Protein AF-A0A925F935-F1 (afdb_monomer_lite)

Sequence (67 aa):
MNLKKIPPAPSAFADPLLIKSLLSYSTQLEPEREILYRDRIRFIYFELKKRVAGLANVFKILGLNGG

Structure (mmCIF, N/CA/C/O backbone):
data_AF-A0A925F935-F1
#
_entry.id   AF-A0A925F935-F1
#
loop_
_atom_site.group_PDB
_atom_site.id
_atom_site.type_symbol
_atom_site.label_atom_id
_atom_site.label_alt_id
_atom_site.label_comp_id
_atom_site.label_asym_id
_atom_site.label_entity_id
_atom_site.label_seq_id
_atom_site.pdbx_PDB_ins_code
_atom_site.Cartn_x
_atom_site.Cartn_y
_atom_site.Cartn_z
_atom_site.occupancy
_atom_site.B_iso_or_equiv
_atom_site.auth_seq_id
_atom_site.auth_comp_id
_atom_site.auth_asym_id
_atom_site.auth_atom_id
_atom_site.pdbx_PDB_model_num
ATOM 1 N N . MET A 1 1 ? -2.581 17.289 -36.426 1.00 47.47 1 MET A N 1
ATOM 2 C CA . MET A 1 1 ? -3.168 17.828 -35.178 1.00 47.47 1 MET A CA 1
ATOM 3 C C . MET A 1 1 ? -2.041 18.442 -34.356 1.00 47.47 1 MET A C 1
ATOM 5 O O . MET A 1 1 ? -1.134 17.716 -33.977 1.00 47.47 1 MET A O 1
ATOM 9 N N . ASN A 1 2 ? -2.021 19.768 -34.188 1.00 58.59 2 ASN A N 1
ATOM 10 C CA . ASN A 1 2 ? -0.932 20.484 -33.508 1.00 58.59 2 ASN A CA 1
ATOM 11 C C . ASN A 1 2 ? -1.249 20.573 -32.003 1.00 58.59 2 ASN A C 1
ATOM 13 O O . ASN A 1 2 ? -2.159 21.297 -31.609 1.00 58.59 2 ASN A O 1
ATOM 17 N N . LEU A 1 3 ? -0.552 19.790 -31.174 1.00 63.69 3 LEU A N 1
ATOM 18 C CA . LEU A 1 3 ? -0.748 19.751 -29.721 1.00 63.69 3 LEU A CA 1
ATOM 19 C C . LEU A 1 3 ? 0.207 20.739 -29.042 1.00 63.69 3 LEU A C 1
ATOM 21 O O . LEU A 1 3 ? 1.424 20.555 -29.066 1.00 63.69 3 LEU A O 1
ATOM 25 N N . LYS A 1 4 ? -0.341 21.783 -28.415 1.00 78.06 4 LYS A N 1
ATOM 26 C CA . LYS A 1 4 ? 0.436 22.772 -27.658 1.00 78.06 4 LYS A CA 1
ATOM 27 C C . LYS A 1 4 ? 0.797 22.181 -26.288 1.00 78.06 4 LYS A C 1
ATOM 29 O O . LYS A 1 4 ? -0.076 22.024 -25.440 1.00 78.06 4 LYS A O 1
ATOM 34 N N . LYS A 1 5 ? 2.067 21.814 -26.078 1.00 75.75 5 LYS A N 1
ATOM 35 C CA . LYS A 1 5 ? 2.558 21.314 -24.780 1.00 75.75 5 LYS A CA 1
ATOM 36 C C . LYS A 1 5 ? 2.741 22.482 -23.806 1.00 75.75 5 LYS A C 1
ATOM 38 O O . LYS A 1 5 ? 3.425 23.448 -24.130 1.00 75.75 5 LYS A O 1
ATOM 43 N N . ILE A 1 6 ? 2.121 22.385 -22.633 1.00 87.38 6 ILE A N 1
ATOM 44 C CA . ILE A 1 6 ? 2.232 23.356 -21.534 1.00 87.38 6 ILE A CA 1
ATOM 45 C C . ILE A 1 6 ? 3.290 22.829 -20.548 1.00 87.38 6 ILE A C 1
ATOM 47 O O . ILE A 1 6 ? 3.316 21.616 -20.314 1.00 87.38 6 ILE A O 1
ATOM 51 N N . PRO A 1 7 ? 4.172 23.681 -19.992 1.00 84.94 7 PRO A N 1
ATOM 52 C CA . PRO A 1 7 ? 5.142 23.246 -18.991 1.00 84.94 7 PRO A CA 1
ATOM 53 C C . PRO A 1 7 ? 4.446 22.761 -17.702 1.00 84.94 7 PRO A C 1
ATOM 55 O O . PRO A 1 7 ? 3.407 23.312 -17.327 1.00 84.94 7 PRO A O 1
ATOM 58 N N . PRO A 1 8 ? 4.993 21.739 -17.018 1.00 79.19 8 PRO A N 1
ATOM 59 C CA . PRO A 1 8 ? 4.458 21.260 -15.745 1.00 79.19 8 PRO A CA 1
ATOM 60 C C . PRO A 1 8 ? 4.573 22.333 -14.650 1.00 79.19 8 PRO A C 1
ATOM 62 O O . PRO A 1 8 ? 5.460 23.185 -14.687 1.00 79.19 8 PRO A O 1
ATOM 65 N N . ALA A 1 9 ? 3.673 22.290 -13.663 1.00 87.88 9 ALA A N 1
ATOM 66 C CA . ALA A 1 9 ? 3.732 23.188 -12.512 1.00 87.88 9 ALA A CA 1
ATOM 67 C C . ALA A 1 9 ? 5.027 22.961 -11.697 1.00 87.88 9 ALA A C 1
ATOM 69 O O . ALA A 1 9 ? 5.486 21.822 -11.622 1.00 87.88 9 ALA A O 1
ATOM 70 N N . PRO A 1 10 ? 5.587 23.985 -11.022 1.00 85.12 10 PRO A N 1
ATOM 71 C CA . PRO A 1 10 ? 6.814 23.835 -10.228 1.00 85.12 10 PRO A CA 1
ATOM 72 C C . PRO A 1 10 ? 6.728 22.779 -9.115 1.00 85.12 10 PRO A C 1
ATOM 74 O O . PRO A 1 10 ? 7.736 22.196 -8.738 1.00 85.12 10 PRO A O 1
ATOM 77 N N . SER A 1 11 ? 5.525 22.528 -8.593 1.00 82.06 11 SER A N 1
ATOM 78 C CA . SER A 1 11 ? 5.241 21.512 -7.573 1.00 82.06 11 SER A CA 1
ATOM 79 C C . SER A 1 11 ? 4.788 20.168 -8.152 1.00 82.06 11 SER A C 1
ATOM 81 O O . SER A 1 11 ? 4.403 19.273 -7.398 1.00 82.06 11 SER A O 1
ATOM 83 N N . ALA A 1 12 ? 4.776 20.018 -9.479 1.00 78.62 12 ALA A N 1
ATOM 84 C CA . ALA A 1 12 ? 4.374 18.772 -10.109 1.00 78.62 12 ALA A CA 1
ATOM 85 C C . ALA A 1 12 ? 5.404 17.681 -9.796 1.00 78.62 12 ALA A C 1
ATOM 87 O O . ALA A 1 12 ? 6.601 17.842 -10.026 1.00 78.62 12 ALA A O 1
ATOM 88 N N . PHE A 1 13 ? 4.917 16.557 -9.277 1.00 72.62 13 PHE A N 1
ATOM 89 C CA . PHE A 1 13 ? 5.740 15.392 -8.991 1.00 72.62 13 PHE A CA 1
ATOM 90 C C . PHE A 1 13 ? 6.303 14.836 -10.308 1.00 72.62 13 PHE A C 1
ATOM 92 O O . PHE A 1 13 ? 5.539 14.462 -11.198 1.00 72.62 13 PHE A O 1
ATOM 99 N N . ALA A 1 14 ? 7.630 14.860 -10.454 1.00 67.19 14 ALA A N 1
ATOM 100 C CA . ALA A 1 14 ? 8.306 14.577 -11.721 1.00 67.19 14 ALA A CA 1
ATOM 101 C C . ALA A 1 14 ? 8.391 13.080 -12.042 1.00 67.19 14 ALA A C 1
ATOM 103 O O . ALA A 1 14 ? 8.447 12.702 -13.213 1.00 67.19 14 ALA A O 1
ATOM 104 N N . ASP A 1 15 ? 8.389 12.230 -11.015 1.00 65.50 15 ASP A N 1
ATOM 105 C CA . ASP A 1 15 ? 8.483 10.793 -11.212 1.00 65.50 15 ASP A CA 1
ATOM 106 C C . ASP A 1 15 ? 7.151 10.233 -11.715 1.00 65.50 15 ASP A C 1
ATOM 108 O O . ASP A 1 15 ? 6.081 10.669 -11.268 1.00 65.50 15 ASP A O 1
ATOM 112 N N . PRO A 1 16 ? 7.176 9.234 -12.617 1.00 65.38 16 PRO A N 1
ATOM 113 C CA . PRO A 1 16 ? 5.960 8.555 -13.015 1.00 65.38 16 PRO A CA 1
ATOM 114 C C . PRO A 1 16 ? 5.320 8.004 -11.746 1.00 65.38 16 PRO A C 1
ATOM 116 O O . PRO A 1 16 ? 5.926 7.204 -11.030 1.00 65.38 16 PRO A O 1
ATOM 119 N N . LEU A 1 17 ? 4.102 8.464 -11.452 1.00 63.59 17 LEU A N 1
ATOM 120 C CA . LEU A 1 17 ? 3.273 7.948 -10.371 1.00 63.59 17 LEU A CA 1
ATOM 121 C C . LEU A 1 17 ? 2.914 6.498 -10.695 1.00 63.59 17 LEU A C 1
ATOM 123 O O . LEU A 1 17 ? 1.798 6.173 -11.100 1.00 63.59 17 LEU A O 1
ATOM 127 N N . LEU A 1 18 ? 3.879 5.600 -10.528 1.00 73.31 18 LEU A N 1
ATOM 128 C CA . LEU A 1 18 ? 3.611 4.187 -10.463 1.00 73.31 18 LEU A CA 1
ATOM 129 C C . LEU A 1 18 ? 2.671 4.032 -9.275 1.00 73.31 18 LEU A C 1
ATOM 131 O O . LEU A 1 18 ? 2.984 4.448 -8.160 1.00 73.31 18 LEU A O 1
ATOM 135 N N . ILE A 1 19 ? 1.512 3.425 -9.513 1.00 78.50 19 ILE A N 1
ATOM 136 C CA . ILE A 1 19 ? 0.512 3.116 -8.479 1.00 78.50 19 ILE A CA 1
ATOM 137 C C . ILE A 1 19 ? 1.181 2.451 -7.257 1.00 78.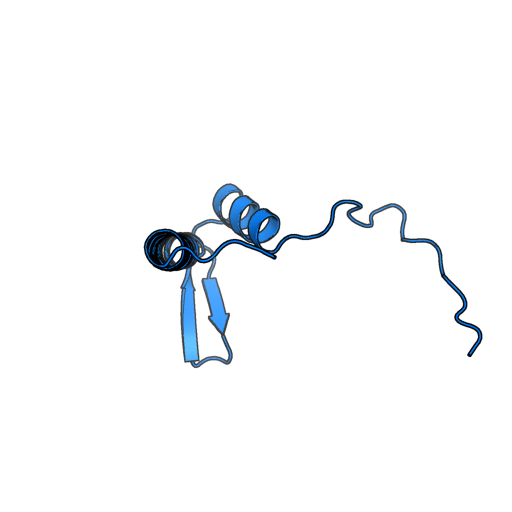50 19 ILE A C 1
ATOM 139 O O . ILE A 1 19 ? 0.776 2.661 -6.116 1.00 78.50 19 ILE A O 1
ATOM 143 N N . LYS A 1 20 ? 2.281 1.722 -7.490 1.00 79.62 20 LYS A N 1
ATOM 144 C CA . LYS A 1 20 ? 3.166 1.149 -6.472 1.00 79.62 20 LYS A CA 1
ATOM 145 C C . LYS A 1 20 ? 3.766 2.178 -5.502 1.00 79.62 20 LYS A C 1
ATOM 147 O O . LYS A 1 20 ? 3.789 1.914 -4.301 1.00 79.62 20 LYS A O 1
ATOM 152 N N . SER A 1 21 ? 4.259 3.313 -5.993 1.00 82.88 21 SER A N 1
ATOM 153 C CA . SER A 1 21 ? 4.840 4.378 -5.166 1.00 82.88 21 SER A CA 1
ATOM 154 C C . SER A 1 21 ? 3.769 5.029 -4.293 1.00 82.88 21 SER A C 1
ATOM 156 O O . SER A 1 21 ? 3.962 5.159 -3.086 1.00 82.88 21 SER A O 1
ATOM 158 N N . LEU A 1 22 ? 2.599 5.320 -4.872 1.00 83.31 22 LEU A N 1
ATOM 159 C CA . LEU A 1 22 ? 1.451 5.868 -4.141 1.00 83.31 22 LEU A CA 1
ATOM 160 C C . LEU A 1 22 ? 0.985 4.931 -3.016 1.00 83.31 22 LEU A C 1
ATOM 162 O O . LEU A 1 22 ? 0.818 5.369 -1.880 1.00 83.31 22 LEU A O 1
ATOM 166 N N . LEU A 1 23 ? 0.839 3.635 -3.308 1.00 86.19 23 LEU A N 1
ATOM 167 C CA . LEU A 1 23 ? 0.432 2.633 -2.316 1.00 86.19 23 LEU A CA 1
ATOM 168 C C . LEU A 1 23 ? 1.499 2.399 -1.234 1.00 86.19 23 LEU A C 1
ATOM 170 O O . LEU A 1 23 ? 1.180 2.059 -0.098 1.00 86.19 23 LEU A O 1
ATOM 174 N N . SER A 1 24 ? 2.781 2.551 -1.574 1.00 87.69 24 SER A N 1
ATOM 175 C CA . SER A 1 24 ? 3.862 2.405 -0.591 1.00 87.69 24 SER A CA 1
ATOM 176 C C . SER A 1 24 ? 3.849 3.568 0.396 1.00 87.69 24 SER A C 1
ATOM 178 O O . SER A 1 24 ? 3.882 3.338 1.607 1.00 87.69 24 SER A O 1
ATOM 180 N N . TYR A 1 25 ? 3.719 4.791 -0.122 1.00 89.38 25 TYR A N 1
ATOM 181 C CA . TYR A 1 25 ? 3.657 6.012 0.675 1.00 89.38 25 TYR A CA 1
ATOM 182 C C . TYR A 1 25 ? 2.411 6.070 1.565 1.00 89.38 25 TYR A C 1
ATOM 184 O O . TYR A 1 25 ? 2.507 6.447 2.733 1.00 89.38 25 TYR A O 1
ATOM 192 N N . SER A 1 26 ? 1.254 5.611 1.071 1.00 88.88 26 SER A N 1
ATOM 193 C CA . SER A 1 26 ? 0.020 5.595 1.866 1.00 88.88 26 SER A CA 1
ATOM 194 C C . SER A 1 26 ? 0.142 4.736 3.130 1.00 88.88 26 SER A C 1
ATOM 196 O O . SER A 1 26 ? -0.398 5.102 4.167 1.00 88.88 26 SER A O 1
ATOM 198 N N . THR A 1 27 ? 0.923 3.649 3.086 1.00 90.88 27 THR A N 1
ATOM 199 C CA . THR A 1 27 ? 1.211 2.836 4.282 1.00 90.88 27 THR A CA 1
ATOM 200 C C . THR A 1 27 ? 2.246 3.428 5.237 1.00 90.88 27 THR A C 1
ATOM 202 O O . THR A 1 27 ? 2.369 2.928 6.348 1.00 90.88 27 THR A O 1
ATOM 205 N N . GLN A 1 28 ? 3.002 4.449 4.822 1.00 92.62 28 GLN A N 1
ATOM 206 C CA . GLN A 1 28 ? 3.981 5.128 5.679 1.00 92.62 28 GLN A CA 1
ATOM 207 C C . GLN A 1 28 ? 3.369 6.312 6.423 1.00 92.62 28 GLN A C 1
ATOM 209 O O . GLN A 1 28 ? 3.693 6.518 7.585 1.00 92.62 28 GLN A O 1
ATOM 214 N N . LEU A 1 29 ? 2.505 7.080 5.756 1.00 92.00 29 LEU A N 1
ATOM 215 C CA . LEU A 1 29 ? 1.862 8.235 6.376 1.00 92.00 29 LEU A CA 1
ATOM 216 C C . LEU A 1 29 ? 0.622 7.857 7.186 1.00 92.00 29 LEU A C 1
ATOM 218 O O . LEU A 1 29 ? 0.523 8.201 8.353 1.00 92.00 29 LEU A O 1
ATOM 222 N N . GLU A 1 30 ? -0.335 7.180 6.548 1.00 92.81 30 GLU A N 1
ATOM 223 C CA . GLU A 1 30 ? -1.701 7.030 7.062 1.00 92.81 30 GLU A CA 1
ATOM 224 C C . GLU A 1 30 ? -2.200 5.592 6.852 1.00 92.81 30 GLU A C 1
ATOM 226 O O . GLU A 1 30 ? -3.142 5.350 6.092 1.00 92.81 30 GLU A O 1
ATOM 231 N N . PRO A 1 31 ? -1.558 4.592 7.475 1.00 91.94 31 PRO A N 1
ATOM 232 C CA . PRO A 1 31 ? -1.810 3.189 7.161 1.00 91.94 31 PRO A CA 1
ATOM 233 C C . PRO A 1 31 ? -3.229 2.696 7.493 1.00 91.94 31 PRO A C 1
ATOM 235 O O . PRO A 1 31 ? -3.727 1.774 6.839 1.00 91.94 31 PRO A O 1
ATOM 238 N N . GLU A 1 32 ? -3.872 3.300 8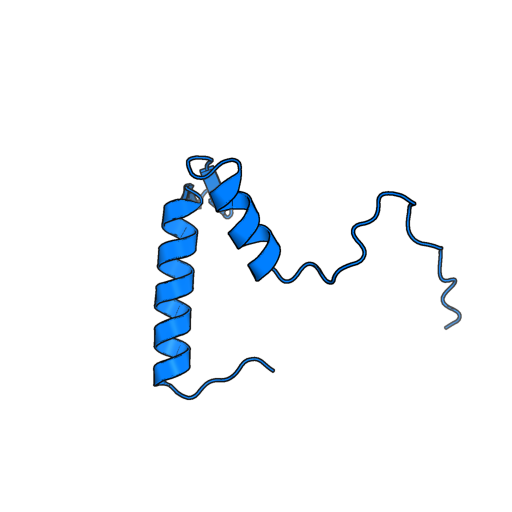.493 1.00 96.25 32 GLU A N 1
ATOM 239 C CA . GLU A 1 32 ? -5.226 2.956 8.953 1.00 96.25 32 GLU A CA 1
ATOM 240 C C . GLU A 1 32 ? -6.322 3.742 8.226 1.00 96.25 32 GLU A C 1
ATOM 242 O O . GLU A 1 32 ? -7.510 3.501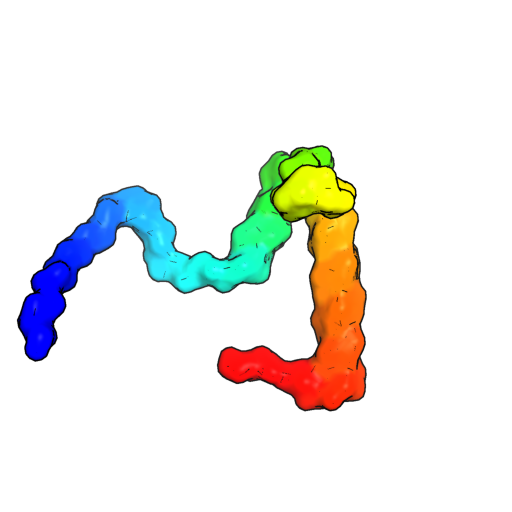 8.434 1.00 96.25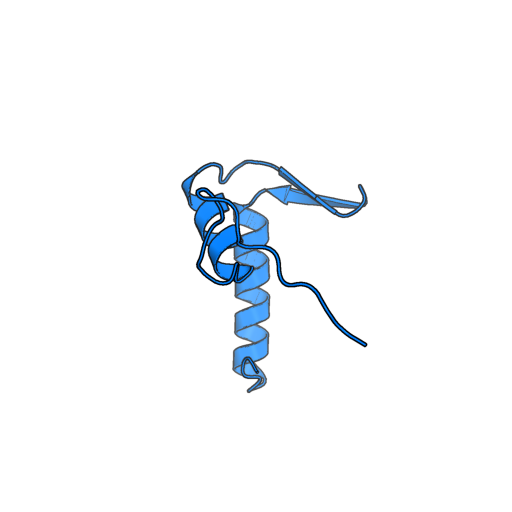 32 GLU A O 1
ATOM 247 N N . ARG A 1 33 ? -5.951 4.667 7.335 1.00 96.12 33 ARG A N 1
ATOM 248 C CA . A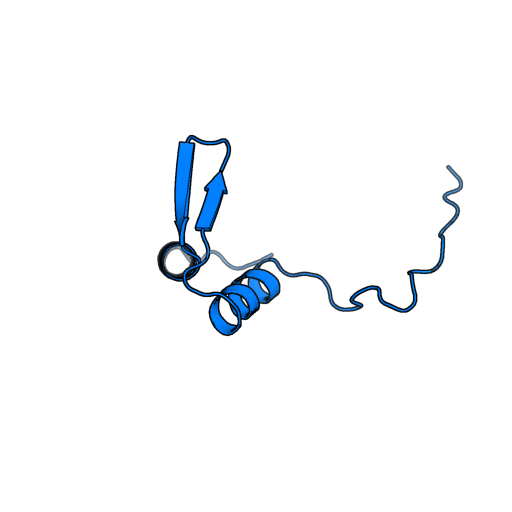RG A 1 33 ? -6.928 5.441 6.574 1.00 96.12 33 ARG A CA 1
ATOM 249 C C . ARG A 1 33 ? -7.687 4.552 5.593 1.00 96.12 33 ARG A C 1
ATOM 251 O O . ARG A 1 33 ? -7.107 3.704 4.911 1.00 96.12 33 ARG A O 1
ATOM 258 N N . GLU A 1 34 ? -8.993 4.791 5.507 1.00 95.50 34 GLU A N 1
ATOM 259 C CA . GLU A 1 34 ? -9.890 4.054 4.622 1.00 95.50 34 GLU A CA 1
ATOM 260 C C . GLU A 1 34 ? -9.718 4.457 3.148 1.00 95.50 34 GLU A C 1
ATOM 262 O O . GLU A 1 34 ? -9.573 5.632 2.800 1.00 95.50 34 GLU A O 1
ATOM 267 N N . ILE A 1 35 ? -9.807 3.461 2.270 1.00 93.69 35 ILE A N 1
ATOM 268 C CA . ILE A 1 35 ? -9.959 3.588 0.826 1.00 93.69 35 ILE A CA 1
ATOM 269 C C . ILE A 1 35 ? -11.232 2.855 0.399 1.00 93.69 35 ILE A C 1
ATOM 271 O O . ILE A 1 35 ? -11.461 1.698 0.763 1.00 93.69 35 ILE A O 1
ATOM 275 N N . LEU A 1 36 ? -12.074 3.546 -0.370 1.00 95.69 36 LEU A N 1
ATOM 276 C CA . LEU A 1 36 ? -13.378 3.054 -0.799 1.00 95.69 36 LEU A CA 1
ATOM 277 C C . LEU A 1 36 ? -13.442 2.959 -2.322 1.00 95.69 36 LEU A C 1
ATOM 279 O O . LEU A 1 36 ? -13.023 3.871 -3.035 1.00 95.69 36 LEU A O 1
ATOM 283 N N . TYR A 1 37 ? -14.025 1.873 -2.824 1.00 92.81 37 TYR A N 1
ATOM 284 C CA . TYR A 1 37 ? -14.365 1.725 -4.234 1.00 92.81 37 TYR A CA 1
ATOM 285 C C . TYR A 1 37 ? -15.880 1.691 -4.417 1.00 92.81 37 TYR A C 1
ATOM 287 O O . TYR A 1 37 ? -16.532 0.712 -4.040 1.00 92.81 37 TYR A O 1
ATOM 295 N N . ARG A 1 38 ? -16.416 2.753 -5.039 1.00 90.25 38 ARG A N 1
ATOM 296 C CA . ARG A 1 38 ? -17.827 2.894 -5.447 1.00 90.25 38 ARG A CA 1
ATOM 297 C C . ARG A 1 38 ? -18.810 2.451 -4.353 1.00 90.25 38 ARG A C 1
ATOM 299 O O . ARG A 1 38 ? -19.734 1.701 -4.645 1.00 90.25 38 ARG A O 1
ATOM 306 N N . ASP A 1 39 ? -18.530 2.806 -3.101 1.00 92.69 39 ASP A N 1
ATOM 307 C CA . ASP A 1 39 ? -19.312 2.437 -1.907 1.00 92.69 39 ASP A CA 1
ATOM 308 C C . ASP A 1 39 ? -19.614 0.937 -1.737 1.00 92.69 39 ASP A C 1
ATOM 310 O O . ASP A 1 39 ? -20.484 0.544 -0.967 1.00 92.69 39 ASP A O 1
ATOM 314 N N . ARG A 1 40 ? -18.890 0.072 -2.451 1.00 95.44 40 ARG A N 1
ATOM 315 C CA . ARG A 1 40 ? -19.076 -1.385 -2.428 1.00 95.44 40 ARG A CA 1
ATOM 316 C C . ARG A 1 40 ? -18.036 -2.071 -1.573 1.00 95.44 40 ARG A C 1
ATOM 318 O O . ARG A 1 40 ? -18.312 -3.087 -0.949 1.00 95.44 40 ARG A O 1
ATOM 325 N N . ILE A 1 41 ? -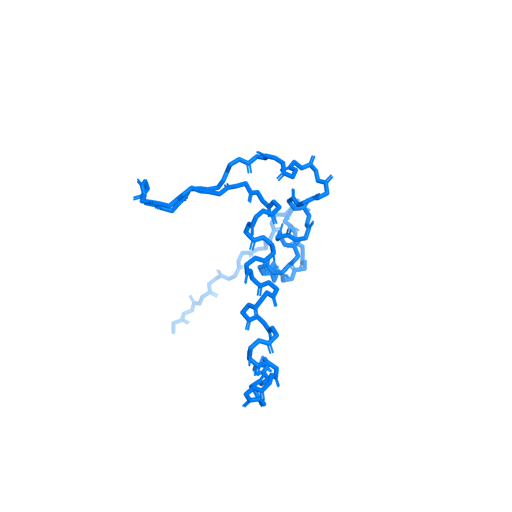16.814 -1.556 -1.623 1.00 95.25 41 ILE A N 1
ATOM 326 C CA . ILE A 1 41 ? -15.654 -2.177 -1.003 1.00 95.25 41 ILE A CA 1
ATOM 327 C C . ILE A 1 41 ? -14.920 -1.099 -0.229 1.00 95.25 41 ILE A C 1
ATOM 329 O O . ILE A 1 41 ? -14.667 -0.017 -0.761 1.00 95.25 41 ILE A O 1
ATOM 333 N N . ARG A 1 42 ? -14.579 -1.414 1.015 1.00 96.44 42 ARG A N 1
ATOM 334 C CA . ARG A 1 42 ? -13.838 -0.548 1.919 1.00 96.44 42 ARG A CA 1
ATOM 335 C C . ARG A 1 42 ? -12.709 -1.348 2.540 1.00 96.44 42 ARG A C 1
ATOM 337 O O . ARG A 1 42 ? -12.946 -2.453 3.013 1.00 96.44 42 ARG A O 1
ATOM 344 N N . PHE A 1 43 ? -11.520 -0.766 2.543 1.00 96.38 43 PHE A N 1
ATOM 345 C CA . PHE A 1 43 ? -10.333 -1.313 3.190 1.00 96.38 43 PHE A CA 1
ATOM 346 C C . PHE A 1 43 ? -9.559 -0.188 3.858 1.00 96.38 43 PHE A C 1
ATOM 348 O O . PHE A 1 43 ? -9.686 0.963 3.455 1.00 96.38 43 PHE A O 1
ATOM 355 N N . ILE A 1 44 ? -8.696 -0.522 4.809 1.00 97.12 44 ILE A N 1
ATOM 356 C CA . ILE A 1 44 ? -7.589 0.364 5.183 1.00 97.12 44 ILE A CA 1
ATOM 357 C C . ILE A 1 44 ? -6.387 0.109 4.268 1.00 97.12 44 ILE A C 1
ATOM 359 O O . ILE A 1 44 ? -6.268 -0.968 3.666 1.00 97.12 44 ILE A O 1
ATOM 363 N N . TYR A 1 45 ? -5.464 1.066 4.165 1.00 95.31 45 TYR A N 1
ATOM 364 C CA . TYR A 1 45 ? -4.295 0.919 3.288 1.00 95.31 45 TYR A CA 1
ATOM 365 C C . TYR A 1 45 ? -3.431 -0.308 3.612 1.00 95.31 45 TYR A C 1
ATOM 367 O O . TYR A 1 45 ? -2.914 -0.942 2.684 1.00 95.31 45 TYR A O 1
ATOM 375 N N . PHE A 1 46 ? -3.314 -0.703 4.886 1.00 95.19 46 PHE A N 1
ATOM 376 C CA . PHE A 1 46 ? -2.629 -1.949 5.253 1.00 95.19 46 PHE A CA 1
ATOM 377 C C . PHE A 1 46 ? -3.251 -3.189 4.607 1.00 95.19 46 PHE A C 1
ATOM 379 O O . PHE A 1 46 ? -2.535 -4.034 4.056 1.00 95.19 46 PHE A O 1
ATOM 386 N N . GLU A 1 47 ? -4.577 -3.298 4.651 1.00 96.19 47 GLU A N 1
ATOM 387 C CA . GLU A 1 47 ? -5.278 -4.449 4.097 1.00 96.19 47 GLU A CA 1
ATOM 388 C C . GLU A 1 47 ? -5.143 -4.475 2.575 1.00 96.19 47 GLU A C 1
ATOM 390 O O . GLU A 1 47 ? -4.774 -5.505 2.000 1.00 96.19 47 GLU A O 1
ATOM 395 N N . LEU A 1 48 ? -5.348 -3.329 1.918 1.00 94.75 48 LEU A N 1
ATOM 396 C CA . LEU A 1 48 ? -5.199 -3.229 0.471 1.00 94.75 48 LEU A CA 1
ATOM 397 C C . LEU A 1 48 ? -3.794 -3.660 0.021 1.00 94.75 48 LEU A C 1
ATOM 399 O O . LEU A 1 48 ? -3.669 -4.476 -0.896 1.00 94.75 48 LEU A O 1
ATOM 403 N N . LYS A 1 49 ? -2.737 -3.181 0.692 1.00 93.81 49 LYS A N 1
ATOM 404 C CA . LYS A 1 49 ? -1.347 -3.555 0.382 1.00 93.81 49 LYS A CA 1
ATOM 405 C C . LYS A 1 49 ? -1.120 -5.061 0.489 1.00 93.81 49 LYS A C 1
ATOM 407 O O . LYS A 1 49 ? -0.512 -5.647 -0.408 1.00 93.81 49 LYS A O 1
ATOM 412 N N . LYS A 1 50 ? -1.632 -5.701 1.546 1.00 94.81 50 LYS A N 1
ATOM 413 C CA . LYS A 1 50 ? -1.518 -7.157 1.734 1.00 94.81 50 LYS A CA 1
ATOM 414 C C . LYS A 1 50 ? -2.186 -7.926 0.591 1.00 94.81 50 LYS A C 1
ATOM 416 O O . LYS A 1 50 ? -1.603 -8.875 0.070 1.00 94.81 50 LYS A O 1
ATOM 421 N N . ARG A 1 51 ? -3.378 -7.500 0.166 1.00 95.12 51 ARG A N 1
ATOM 422 C CA . ARG A 1 51 ? -4.121 -8.134 -0.938 1.00 95.12 51 ARG A CA 1
ATOM 423 C C . ARG A 1 51 ? -3.407 -7.969 -2.279 1.00 95.12 51 ARG A C 1
ATOM 425 O O . ARG A 1 51 ? -3.262 -8.947 -3.010 1.00 95.12 51 ARG A O 1
ATOM 432 N N . VAL A 1 52 ? -2.914 -6.764 -2.572 1.00 92.75 52 VAL A N 1
ATOM 433 C CA . VAL A 1 52 ? -2.128 -6.480 -3.786 1.00 92.75 52 VAL A CA 1
ATOM 434 C C . VAL A 1 52 ? -0.856 -7.330 -3.822 1.00 92.75 52 VAL A C 1
ATOM 436 O O . VAL A 1 52 ? -0.550 -7.917 -4.857 1.00 92.75 52 VAL A O 1
ATOM 439 N N . ALA A 1 53 ? -0.147 -7.463 -2.697 1.00 92.50 53 ALA A N 1
ATOM 440 C CA . ALA A 1 53 ? 1.031 -8.325 -2.606 1.00 92.50 53 ALA A CA 1
ATOM 441 C C . ALA A 1 53 ? 0.688 -9.808 -2.835 1.00 92.50 53 ALA A C 1
ATOM 443 O O . ALA A 1 53 ? 1.410 -10.502 -3.549 1.00 92.50 53 ALA A O 1
ATOM 444 N N . GLY A 1 54 ? -0.434 -10.285 -2.285 1.00 95.19 54 GLY A N 1
ATOM 445 C CA . GLY A 1 54 ? -0.933 -11.638 -2.537 1.00 95.19 54 GLY A CA 1
ATOM 446 C C . GLY A 1 54 ? -1.193 -11.897 -4.022 1.00 95.19 54 GLY A C 1
ATOM 447 O O . GLY A 1 54 ? -0.716 -12.890 -4.565 1.00 95.19 54 GLY A O 1
ATOM 448 N N . LEU A 1 55 ? -1.871 -10.969 -4.702 1.00 94.19 55 LEU A N 1
ATOM 449 C CA . LEU A 1 55 ? -2.114 -11.063 -6.143 1.00 94.19 55 LEU A CA 1
ATOM 450 C C . LEU A 1 55 ? -0.810 -11.024 -6.954 1.00 94.19 55 LEU A C 1
ATOM 452 O O . LEU A 1 55 ? -0.635 -11.815 -7.878 1.00 94.19 55 LEU A O 1
ATOM 456 N N . ALA A 1 56 ? 0.132 -10.155 -6.581 1.00 91.94 56 ALA A N 1
ATOM 457 C CA . ALA A 1 56 ? 1.438 -10.081 -7.231 1.00 91.94 56 ALA A CA 1
ATOM 458 C C . ALA A 1 56 ? 2.224 -11.398 -7.103 1.00 91.94 56 ALA A C 1
ATOM 460 O O . ALA A 1 56 ? 2.866 -11.828 -8.061 1.00 91.94 56 ALA A O 1
ATOM 461 N N . ASN A 1 57 ? 2.137 -12.074 -5.953 1.00 94.69 57 ASN A N 1
ATOM 462 C CA . ASN A 1 57 ? 2.738 -13.396 -5.773 1.00 94.69 57 ASN A CA 1
ATOM 463 C C . ASN A 1 57 ? 2.097 -14.442 -6.694 1.00 94.69 57 ASN A C 1
ATOM 465 O O . ASN A 1 57 ? 2.818 -15.243 -7.284 1.00 94.69 57 ASN A O 1
ATOM 469 N N . VAL A 1 58 ? 0.771 -14.409 -6.869 1.00 96.19 58 VAL A N 1
ATOM 470 C CA . VAL A 1 58 ? 0.076 -15.287 -7.827 1.00 96.19 58 VAL A CA 1
ATOM 471 C C . VAL A 1 58 ? 0.577 -15.039 -9.249 1.00 96.19 58 VAL A C 1
ATOM 473 O O . VAL A 1 58 ? 0.937 -15.987 -9.938 1.00 96.19 58 VAL A O 1
ATOM 476 N N . PHE A 1 59 ? 0.680 -13.781 -9.681 1.00 94.62 59 PHE A N 1
ATOM 477 C CA . PHE A 1 59 ? 1.207 -13.452 -11.011 1.00 94.62 59 PHE A CA 1
ATOM 478 C C . PHE A 1 59 ? 2.641 -13.936 -11.211 1.00 94.62 59 PHE A C 1
ATOM 480 O O . PHE A 1 59 ? 2.953 -14.501 -12.259 1.00 94.62 59 PHE A O 1
ATOM 487 N N . LYS A 1 60 ? 3.484 -13.801 -10.183 1.00 94.06 60 LYS A N 1
ATOM 488 C CA . LYS A 1 60 ? 4.849 -14.328 -10.200 1.00 94.06 60 LYS A CA 1
ATOM 489 C C . LYS A 1 60 ? 4.872 -15.849 -10.381 1.00 94.06 60 LYS A C 1
ATOM 491 O O . LYS A 1 60 ? 5.674 -16.343 -11.166 1.00 94.06 60 LYS A O 1
ATOM 496 N N . ILE A 1 61 ? 3.998 -16.582 -9.687 1.00 96.56 61 ILE A N 1
ATOM 497 C CA . ILE A 1 61 ? 3.870 -18.044 -9.829 1.00 96.56 61 ILE A CA 1
ATOM 498 C C . ILE A 1 61 ? 3.414 -18.420 -11.246 1.00 96.56 61 ILE A C 1
ATOM 500 O O . ILE A 1 61 ? 3.901 -19.397 -11.804 1.00 96.56 61 ILE A O 1
ATOM 504 N N . LEU A 1 62 ? 2.527 -17.625 -11.846 1.00 97.19 62 LEU A N 1
ATOM 505 C CA . LEU A 1 62 ? 2.048 -17.818 -13.219 1.00 97.19 62 LEU A CA 1
ATOM 506 C C . LEU A 1 62 ? 3.066 -17.400 -14.299 1.00 97.19 62 LEU A C 1
ATOM 508 O O . LEU A 1 62 ? 2.768 -17.520 -15.484 1.00 97.19 62 LEU A O 1
ATOM 512 N N . GLY A 1 63 ? 4.248 -16.899 -13.920 1.00 95.38 63 GLY A N 1
ATOM 513 C CA . GLY A 1 63 ? 5.277 -16.450 -14.863 1.00 95.38 63 GLY A CA 1
ATOM 514 C C . GLY A 1 63 ? 4.939 -15.143 -15.589 1.00 95.38 63 GLY A C 1
ATOM 515 O O . GLY A 1 63 ? 5.550 -14.833 -16.610 1.00 95.38 63 GLY A O 1
ATOM 516 N N . LEU A 1 64 ? 3.973 -14.373 -15.082 1.00 92.75 64 LEU A N 1
ATOM 517 C CA . LEU A 1 64 ? 3.579 -13.089 -15.658 1.00 92.75 64 LEU A CA 1
ATOM 518 C C . LEU A 1 64 ? 4.520 -11.985 -15.162 1.00 92.75 64 LEU A C 1
ATOM 520 O O . LEU A 1 64 ? 4.635 -11.747 -13.959 1.00 92.75 64 LEU A O 1
ATOM 524 N N . ASN A 1 65 ? 5.159 -11.284 -16.098 1.00 81.19 65 ASN A N 1
ATOM 525 C CA . ASN A 1 65 ? 6.020 -10.137 -15.815 1.00 81.19 65 ASN A CA 1
ATOM 526 C C . ASN A 1 65 ? 5.293 -8.821 -16.118 1.00 81.19 65 ASN A C 1
ATOM 528 O O . ASN A 1 65 ? 4.383 -8.778 -16.946 1.00 81.19 65 ASN A O 1
ATOM 532 N N . GLY A 1 66 ? 5.694 -7.747 -15.432 1.00 75.75 66 GLY A N 1
ATOM 533 C CA . GLY A 1 66 ? 5.258 -6.396 -15.787 1.00 75.75 66 GLY A CA 1
ATOM 534 C C . GLY A 1 66 ? 5.768 -6.035 -17.183 1.00 75.75 66 GLY A C 1
ATOM 535 O O . GLY A 1 66 ? 6.927 -6.315 -17.484 1.00 75.75 66 GLY A O 1
ATOM 536 N N . GLY A 1 67 ? 4.881 -5.488 -18.017 1.00 60.28 67 GLY A N 1
ATOM 537 C CA . GLY A 1 67 ? 5.211 -4.986 -19.354 1.00 60.28 67 GLY A CA 1
ATOM 538 C C . GLY A 1 67 ? 5.887 -3.625 -19.340 1.00 60.28 67 GLY A C 1
ATOM 539 O O . GLY A 1 67 ? 5.856 -2.955 -18.281 1.00 60.28 67 GLY A O 1
#

Radius of gyration: 16.68 Å; chains: 1; bounding box: 28×42×44 Å

Secondary structure (DSSP, 8-state):
----PPPPPTTS--S---HHHHHHHHHHH-TT-EEEETTTEEEEHHHHHHHHHHHHHHHHHTTPPP-

Foldseek 3Di:
DDDDDDDDDPPDDPDPPPVVVVLVVQCVPPQQDWDDDPNPDIDGSVVVVVVVVVVVVVCVVVVHDDD

pLDDT: mean 86.52, std 11.44, range [47.47, 97.19]